Protein AF-A0A448B7Z1-F1 (afdb_monomer_lite)

pLDDT: mean 77.84, std 17.0, range [33.97, 95.25]

Organism: Chryseobacterium gleum (NCBI:txid250)

Foldseek 3Di:
DPDQQALVLQLVLLVVLVDDLVVVCVLVVDDSVQSVCRNRRSDQDDQVVLVSCCVRRVRDSVSNNAGPVRVVVCVVDPDDDDDPPDPPDDPVVVVVVVVVVVVVVVVVVVVVVVVVVVVVVVVVVVVVVVVVPDPPVPPPVVVVVVVVVVVVVVVD

Sequence (156 aa):
MSKEIVNRYLAKEFKKLGKSQKDVIEDLNKTQPYVSALMSGKKSVGKEVAVELHKLYGFDPAKILLSELEYLNITNEVIFDKDENDIELSDSEKIDEMYNFVKKYTEEIDSIKFRLRVLSSISTKAFELLFENFDMETLDTEAIENQVRSELNSEQ

InterPro domains:
  IPR001387 Cro/C1-type, helix-turn-helix domain [PF01381] (12-62)
  IPR001387 Cro/C1-type, helix-turn-helix domain [PS50943] (10-64)
  IPR001387 Cro/C1-type, helix-turn-helix domain [SM00530] (9-64)
  IPR001387 Cro/C1-type, helix-turn-helix domain [cd00093] (10-64)
  IPR010982 Lambda repressor-like, DNA-binding domain superfamily [G3DSA:1.10.260.40] (6-82)
  IPR010982 Lambda repressor-like, DNA-binding domain superfamily [SSF47413] (6-62)

Structure (mmCIF, N/CA/C/O backbone):
data_AF-A0A448B7Z1-F1
#
_entry.id   AF-A0A448B7Z1-F1
#
loop_
_atom_site.group_PDB
_atom_site.id
_atom_site.type_symbol
_atom_site.label_atom_id
_atom_site.label_alt_id
_atom_site.label_comp_id
_atom_site.label_asym_id
_atom_site.label_entity_id
_atom_site.label_seq_id
_atom_site.pdbx_PDB_ins_code
_atom_site.Cartn_x
_atom_site.Cartn_y
_atom_site.Cartn_z
_atom_site.occupancy
_atom_site.B_iso_or_equiv
_atom_site.auth_seq_id
_atom_site.auth_comp_id
_atom_site.auth_asym_id
_atom_site.auth_atom_id
_atom_site.pdbx_PDB_model_num
ATOM 1 N N . MET A 1 1 ? -0.881 18.280 26.494 1.00 33.97 1 MET A N 1
ATOM 2 C CA . MET A 1 1 ? -2.012 17.846 25.645 1.00 33.97 1 MET A CA 1
ATOM 3 C C . MET A 1 1 ? -1.461 16.893 24.599 1.00 33.97 1 MET A C 1
ATOM 5 O O . MET A 1 1 ? -0.612 17.319 23.826 1.00 33.97 1 MET A O 1
ATOM 9 N N . SER A 1 2 ? -1.849 15.616 24.610 1.00 39.47 2 SER A N 1
ATOM 10 C CA . SER A 1 2 ? -1.460 14.681 23.547 1.00 39.47 2 SER A CA 1
ATOM 11 C C . SER A 1 2 ? -2.124 15.124 22.246 1.00 39.47 2 SER A C 1
ATOM 13 O O . SER A 1 2 ? -3.343 15.282 22.199 1.00 39.47 2 SER A O 1
ATOM 15 N N . LYS A 1 3 ? -1.330 15.374 21.207 1.00 49.38 3 LYS A N 1
ATOM 16 C CA . LYS A 1 3 ? -1.823 15.701 19.867 1.00 49.38 3 LYS A CA 1
ATOM 17 C C . LYS A 1 3 ? -2.689 14.522 19.404 1.00 49.38 3 LYS A C 1
ATOM 19 O O . LYS A 1 3 ? -2.187 13.407 19.334 1.00 49.38 3 LYS A O 1
ATOM 24 N N . GLU A 1 4 ? -3.986 14.737 19.190 1.00 58.28 4 GLU A N 1
ATOM 25 C CA . GLU A 1 4 ? -4.913 13.686 18.752 1.00 58.28 4 GLU A CA 1
ATOM 26 C C . GLU A 1 4 ? -4.467 13.227 17.348 1.00 58.28 4 GLU A C 1
ATOM 28 O O . GLU A 1 4 ? -4.569 13.983 16.380 1.00 58.28 4 GLU A O 1
ATOM 33 N N . ILE A 1 5 ? -3.860 12.040 17.247 1.00 64.88 5 ILE A N 1
ATOM 34 C CA . ILE A 1 5 ? -3.368 11.497 15.975 1.00 64.88 5 ILE A CA 1
ATOM 35 C C . ILE A 1 5 ? -4.579 10.957 15.217 1.00 64.88 5 ILE A C 1
ATOM 37 O O . ILE A 1 5 ? -5.200 9.985 15.635 1.00 64.88 5 ILE A O 1
ATOM 41 N N . VAL A 1 6 ? -4.930 11.615 14.113 1.00 77.94 6 VAL A N 1
ATOM 42 C CA . VAL A 1 6 ? -6.035 11.205 13.241 1.00 77.94 6 VAL A CA 1
ATOM 43 C C . VAL A 1 6 ? -5.477 10.401 12.072 1.00 77.94 6 VAL A C 1
ATOM 45 O O . VAL A 1 6 ? -4.700 10.924 11.271 1.00 77.94 6 VAL A O 1
ATOM 48 N N . ASN A 1 7 ? -5.908 9.149 11.929 1.00 84.25 7 ASN A N 1
ATOM 49 C CA . ASN A 1 7 ? -5.616 8.332 10.760 1.00 84.25 7 ASN A CA 1
ATOM 50 C C . ASN A 1 7 ? -6.468 8.810 9.565 1.00 84.25 7 ASN A C 1
ATOM 52 O O . ASN A 1 7 ? -7.650 8.480 9.428 1.00 84.25 7 ASN A O 1
ATOM 56 N N . ARG A 1 8 ? -5.859 9.604 8.675 1.00 84.69 8 ARG A N 1
ATOM 57 C CA . ARG A 1 8 ? -6.537 10.142 7.483 1.00 84.69 8 ARG A CA 1
ATOM 58 C C . ARG A 1 8 ? -6.880 9.076 6.449 1.00 84.69 8 ARG A C 1
ATOM 60 O O . ARG A 1 8 ? -7.803 9.296 5.667 1.00 84.69 8 ARG A O 1
ATOM 67 N N . TYR A 1 9 ? -6.147 7.965 6.418 1.00 88.12 9 TYR A N 1
ATOM 68 C CA . TYR A 1 9 ? -6.427 6.857 5.512 1.00 88.12 9 TYR A CA 1
ATOM 69 C C . TYR A 1 9 ? -7.784 6.230 5.849 1.00 88.12 9 TYR A C 1
ATOM 71 O O . TYR A 1 9 ? -8.665 6.215 4.993 1.00 88.12 9 TYR A O 1
ATOM 79 N N . LEU A 1 10 ? -8.003 5.855 7.114 1.00 88.81 10 LEU A N 1
ATOM 80 C CA . LEU A 1 10 ? -9.283 5.312 7.581 1.00 88.81 10 LEU A CA 1
ATOM 81 C C . LEU A 1 10 ? -10.452 6.249 7.260 1.00 88.81 10 LEU A C 1
ATOM 83 O O . LEU A 1 10 ? -11.436 5.824 6.658 1.00 88.81 10 LEU A O 1
ATOM 87 N N . ALA A 1 11 ? -10.324 7.537 7.591 1.00 89.75 11 ALA A N 1
ATOM 88 C CA . ALA A 1 11 ? -11.385 8.511 7.337 1.00 89.75 11 ALA A CA 1
ATOM 89 C C . ALA A 1 11 ? -11.727 8.651 5.840 1.00 89.75 11 ALA A C 1
ATOM 91 O O . ALA A 1 11 ? -12.893 8.804 5.472 1.00 89.75 11 ALA A O 1
ATOM 92 N N . LYS A 1 12 ? -10.719 8.585 4.959 1.00 90.75 12 LYS A N 1
ATOM 93 C CA . LYS A 1 12 ? -10.917 8.626 3.503 1.00 90.75 12 LYS A CA 1
ATOM 94 C C . LYS A 1 12 ? -11.574 7.350 2.986 1.00 90.75 12 LYS A C 1
ATOM 96 O O . LYS A 1 12 ? -12.507 7.450 2.195 1.00 90.75 12 LYS A O 1
ATOM 101 N N . GLU A 1 13 ? -11.114 6.181 3.417 1.00 93.06 13 GLU A N 1
ATOM 102 C CA . GLU A 1 13 ? -11.643 4.902 2.935 1.00 93.06 13 GLU A CA 1
ATOM 103 C C . GLU A 1 13 ? -13.082 4.664 3.393 1.00 93.06 13 GLU A C 1
ATOM 105 O O . GLU A 1 13 ? -13.919 4.305 2.572 1.00 93.06 13 GLU A O 1
ATOM 110 N N . PHE A 1 14 ? -13.438 4.994 4.639 1.00 94.12 14 PHE A N 1
ATOM 111 C CA . PHE A 1 14 ? -14.842 4.945 5.070 1.00 94.12 14 PHE A CA 1
ATOM 112 C C . PHE A 1 14 ? -15.735 5.908 4.281 1.00 94.12 14 PHE A C 1
ATOM 114 O O . PHE A 1 14 ? -16.877 5.577 3.969 1.00 94.12 14 PHE A O 1
ATOM 121 N N . LYS A 1 15 ? -15.217 7.084 3.905 1.00 92.75 15 LYS A N 1
ATOM 122 C CA . LYS A 1 15 ? -15.950 8.022 3.047 1.00 92.75 15 LYS A CA 1
ATOM 123 C C . LYS A 1 15 ? -16.156 7.468 1.632 1.00 92.75 15 LYS A C 1
ATOM 125 O O . LYS A 1 15 ? -17.223 7.675 1.066 1.00 92.75 15 LYS A O 1
ATOM 130 N N . LYS A 1 16 ? -15.160 6.774 1.068 1.00 93.56 16 LYS A N 1
ATOM 131 C CA . LYS A 1 16 ? -15.259 6.110 -0.245 1.00 93.56 16 LYS A CA 1
ATOM 132 C C . LYS A 1 16 ? -16.187 4.898 -0.218 1.00 93.56 16 LYS A C 1
ATOM 134 O O . LYS A 1 16 ? -16.904 4.677 -1.185 1.00 93.56 16 LYS A O 1
ATOM 139 N N . LEU A 1 17 ? -16.182 4.148 0.884 1.00 93.94 17 LEU A N 1
ATOM 140 C CA . LEU A 1 17 ? -17.033 2.979 1.091 1.00 93.94 17 LEU A CA 1
ATOM 141 C C . LEU A 1 17 ? -18.525 3.337 1.003 1.00 93.94 17 LEU A C 1
ATOM 143 O O . LEU A 1 17 ? -19.329 2.500 0.613 1.00 93.94 17 LEU A O 1
ATOM 147 N N . GLY A 1 18 ? -18.903 4.567 1.373 1.00 92.00 18 GLY A N 1
ATOM 148 C CA . GLY A 1 18 ? -20.269 5.079 1.215 1.00 92.00 18 GLY A CA 1
ATOM 149 C C . GLY A 1 18 ? -21.323 4.411 2.108 1.00 92.00 18 GLY A C 1
ATOM 150 O O . GLY A 1 18 ? -22.502 4.737 1.996 1.00 92.00 18 GLY A O 1
ATOM 151 N N . LYS A 1 19 ? -20.919 3.501 3.003 1.00 93.31 19 LYS A N 1
ATOM 152 C CA . LYS A 1 19 ? -21.797 2.849 3.983 1.00 93.31 19 LYS A CA 1
ATOM 153 C C . LYS A 1 19 ? -22.184 3.800 5.114 1.00 93.31 19 LYS A C 1
ATOM 155 O O . LYS A 1 19 ? -21.390 4.649 5.531 1.00 93.31 19 LYS A O 1
ATOM 160 N N . SER A 1 20 ? -23.398 3.639 5.641 1.00 94.25 20 SER A N 1
ATOM 161 C CA . SER A 1 20 ? -23.844 4.424 6.791 1.00 94.25 20 SER A CA 1
ATOM 162 C C . SER A 1 20 ? -23.168 3.939 8.078 1.00 94.25 20 SER A C 1
ATOM 164 O O . SER A 1 20 ? -22.759 2.784 8.192 1.00 94.25 20 SER A O 1
ATOM 166 N N . GLN A 1 21 ? -23.082 4.806 9.093 1.00 92.88 21 GLN A N 1
ATOM 167 C CA . GLN A 1 21 ? -22.532 4.416 10.397 1.00 92.88 21 GLN A CA 1
ATOM 168 C C . GLN A 1 21 ? -23.311 3.251 11.029 1.00 92.88 21 GLN A C 1
ATOM 170 O O . GLN A 1 21 ? -22.722 2.449 11.748 1.00 92.88 21 GLN A O 1
ATOM 175 N N . LYS A 1 22 ? -24.619 3.150 10.757 1.00 95.06 22 LYS A N 1
ATOM 176 C CA . LYS A 1 22 ? -25.465 2.059 11.246 1.00 95.06 22 LYS A CA 1
ATOM 177 C C . LYS A 1 22 ? -25.046 0.718 10.639 1.00 95.06 22 LYS A C 1
ATOM 179 O O . LYS A 1 22 ? -24.857 -0.234 11.385 1.00 95.06 22 LYS A O 1
ATOM 184 N N . ASP A 1 23 ? -24.814 0.677 9.331 1.00 95.25 23 ASP A N 1
ATOM 185 C CA . ASP A 1 23 ? -24.397 -0.553 8.645 1.00 95.25 23 ASP A CA 1
ATOM 186 C C . ASP A 1 23 ? -23.025 -1.015 9.153 1.00 95.25 23 ASP A C 1
ATOM 188 O O . ASP A 1 23 ? -22.819 -2.185 9.443 1.00 95.25 23 ASP A O 1
ATOM 192 N N . VAL A 1 24 ? -22.098 -0.073 9.367 1.00 94.69 24 VAL A N 1
ATOM 193 C CA . VAL A 1 24 ? -20.760 -0.381 9.901 1.00 94.69 24 VAL A CA 1
ATOM 194 C C . VAL A 1 24 ? -20.818 -0.877 11.357 1.00 94.69 24 VAL A C 1
ATOM 196 O O . VAL A 1 24 ? -19.983 -1.686 11.763 1.00 94.69 24 VAL A O 1
ATOM 199 N N . ILE A 1 25 ? -21.788 -0.409 12.155 1.00 95.25 25 ILE A N 1
ATOM 200 C CA . ILE A 1 25 ? -22.053 -0.922 13.512 1.00 95.25 25 ILE A CA 1
ATOM 201 C C . ILE A 1 25 ? -22.504 -2.380 13.463 1.00 95.25 25 ILE A C 1
ATOM 203 O O . ILE A 1 25 ? -22.009 -3.181 14.256 1.00 95.25 25 ILE A O 1
ATOM 207 N N . GLU A 1 26 ? -23.416 -2.707 12.550 1.00 94.56 26 GLU A N 1
ATOM 208 C CA . GLU A 1 26 ? -23.930 -4.065 12.365 1.00 94.56 26 GLU A CA 1
ATOM 209 C C . GLU A 1 26 ? -22.827 -5.004 11.855 1.00 94.56 26 GLU A C 1
ATOM 211 O O . GLU A 1 26 ? -22.605 -6.056 12.452 1.00 94.56 26 GLU A O 1
ATOM 216 N N . ASP A 1 27 ? -22.066 -4.579 10.843 1.00 94.06 27 ASP A N 1
ATOM 217 C CA . ASP A 1 27 ? -20.979 -5.356 10.236 1.00 94.06 27 ASP A CA 1
ATOM 218 C C . ASP A 1 27 ? -19.849 -5.680 11.233 1.00 94.06 27 ASP A C 1
ATOM 220 O O . ASP A 1 27 ? -19.354 -6.805 11.272 1.00 94.06 27 ASP A O 1
ATOM 224 N N . LEU A 1 28 ? -19.425 -4.703 12.048 1.00 92.19 28 LEU A N 1
ATOM 225 C CA . LEU A 1 28 ? -18.325 -4.879 13.013 1.00 92.19 28 LEU A CA 1
ATOM 226 C C . LEU A 1 28 ? -18.788 -5.401 14.380 1.00 92.19 28 LEU A C 1
ATOM 228 O O . LEU A 1 28 ? -17.957 -5.732 15.230 1.00 92.19 28 LEU A O 1
ATOM 232 N N . ASN A 1 29 ? -20.099 -5.404 14.638 1.00 93.56 29 ASN A N 1
ATOM 233 C CA . ASN A 1 29 ? -20.681 -5.699 15.946 1.00 93.56 29 ASN A CA 1
ATOM 234 C C . ASN A 1 29 ? -20.002 -4.903 17.090 1.00 93.56 29 ASN A C 1
ATOM 236 O O . ASN A 1 29 ? -19.607 -5.447 18.128 1.00 93.56 29 ASN A O 1
ATOM 240 N N . LYS A 1 30 ? -19.795 -3.593 16.881 1.00 92.69 30 LYS A N 1
ATOM 241 C CA . LYS A 1 30 ? -19.171 -2.671 17.855 1.00 92.69 30 LYS A CA 1
ATOM 242 C C . LYS A 1 30 ? -20.125 -1.550 18.247 1.00 92.69 30 LYS A C 1
ATOM 244 O O . LYS A 1 30 ? -21.085 -1.240 17.555 1.00 92.69 30 LYS A O 1
ATOM 249 N N . THR A 1 31 ? -19.830 -0.883 19.359 1.00 93.88 31 THR A N 1
ATOM 250 C CA . THR A 1 31 ? -20.663 0.218 19.857 1.00 93.88 31 THR A CA 1
ATOM 251 C C . THR A 1 31 ? -20.614 1.446 18.941 1.00 93.88 31 THR A C 1
ATOM 253 O O . THR A 1 31 ? -19.602 1.736 18.299 1.00 93.88 31 THR A O 1
ATOM 256 N N . GLN A 1 32 ? -21.691 2.235 18.928 1.00 93.31 32 GLN A N 1
ATOM 257 C CA . GLN A 1 32 ? -21.769 3.469 18.141 1.00 93.31 32 GLN A CA 1
ATOM 258 C C . GLN A 1 32 ? -20.603 4.451 18.393 1.00 93.31 32 GLN A C 1
ATOM 260 O O . GLN A 1 32 ? -20.063 4.963 17.408 1.00 93.31 32 GLN A O 1
ATOM 265 N N . PRO A 1 33 ? -20.156 4.707 19.645 1.00 92.88 33 PRO A N 1
ATOM 266 C CA . PRO A 1 33 ? -19.008 5.582 19.893 1.00 92.88 33 PRO A CA 1
ATOM 267 C C . PRO A 1 33 ? -17.706 5.027 19.310 1.00 92.88 33 PRO A C 1
ATOM 269 O O . PRO A 1 33 ? -16.889 5.788 18.794 1.00 92.88 33 PRO A O 1
ATOM 272 N N . TYR A 1 34 ? -17.528 3.701 19.348 1.00 92.56 34 TYR A N 1
ATOM 273 C CA . TYR A 1 34 ? -16.364 3.039 18.764 1.00 92.56 34 TYR A CA 1
ATOM 274 C C . TYR A 1 34 ? -16.325 3.252 17.250 1.00 92.56 34 TYR A C 1
ATOM 276 O O . TYR A 1 34 ? -15.317 3.715 16.720 1.00 92.56 34 TYR A O 1
ATOM 284 N N . VAL A 1 35 ? -17.439 2.975 16.565 1.00 94.50 35 VAL A N 1
ATOM 285 C CA . VAL A 1 35 ? -17.531 3.126 15.108 1.00 94.50 35 VAL A CA 1
ATOM 286 C C . VAL A 1 35 ? -17.406 4.590 14.690 1.00 94.50 35 VAL A C 1
ATOM 288 O O . VAL A 1 35 ? -16.713 4.884 13.723 1.00 94.50 35 VAL A O 1
ATOM 291 N N . SER A 1 36 ? -17.980 5.529 15.445 1.00 94.00 36 SER A N 1
ATOM 292 C CA . SER A 1 36 ? -17.819 6.964 15.169 1.00 94.00 36 SER A CA 1
ATOM 293 C C . SER A 1 36 ? -16.348 7.399 15.213 1.00 94.00 36 SER A C 1
ATOM 295 O O . SER A 1 36 ? -15.855 8.067 14.298 1.00 94.00 36 SER A O 1
ATOM 297 N N . ALA A 1 37 ? -15.617 6.983 16.252 1.00 90.19 37 ALA A N 1
ATOM 298 C CA . ALA A 1 37 ? -14.193 7.277 16.378 1.00 90.19 37 ALA A CA 1
ATOM 299 C C . ALA A 1 37 ? -13.369 6.584 15.278 1.00 90.19 37 ALA A C 1
ATOM 301 O O . ALA A 1 37 ? -12.404 7.157 14.776 1.00 90.19 37 ALA A O 1
ATOM 302 N N . LEU A 1 38 ? -13.761 5.374 14.874 1.00 92.00 38 LEU A N 1
ATOM 303 C CA . LEU A 1 38 ? -13.107 4.618 13.809 1.00 92.00 38 LEU A CA 1
ATOM 304 C C . LEU A 1 38 ? -13.289 5.276 12.437 1.00 92.00 38 LEU A C 1
ATOM 306 O O . LEU A 1 38 ? -12.306 5.534 11.748 1.00 92.00 38 LEU A O 1
ATOM 310 N N . MET A 1 39 ? -14.526 5.623 12.075 1.00 93.62 39 MET A N 1
ATOM 311 C CA . MET A 1 39 ? -14.851 6.263 10.795 1.00 93.62 39 MET A CA 1
ATOM 312 C C . MET A 1 39 ? -14.247 7.662 10.662 1.00 93.62 39 MET A C 1
ATOM 314 O O . MET A 1 39 ? -13.936 8.098 9.559 1.00 93.62 39 MET A O 1
ATOM 318 N N . SER A 1 40 ? -14.052 8.370 11.776 1.00 89.56 40 SER A N 1
ATOM 319 C CA . SER A 1 40 ? -13.356 9.663 11.789 1.00 89.56 40 SER A CA 1
ATOM 320 C C . SER A 1 40 ? -11.828 9.538 11.843 1.00 89.56 40 SER A C 1
ATOM 322 O O . SER A 1 40 ? -11.139 10.556 11.811 1.00 89.56 40 SER A O 1
ATOM 324 N N . GLY A 1 41 ? -11.288 8.316 11.929 1.00 87.06 41 GLY A N 1
ATOM 325 C CA . GLY A 1 41 ? -9.852 8.055 12.047 1.00 87.06 41 GLY A CA 1
ATOM 326 C C . GLY A 1 41 ? -9.253 8.413 13.411 1.00 87.06 41 GLY A C 1
ATOM 327 O O . GLY A 1 41 ? -8.039 8.371 13.568 1.00 87.06 41 GLY A O 1
ATOM 328 N N . LYS A 1 42 ? -10.073 8.779 14.401 1.00 87.25 42 LYS A N 1
ATOM 329 C CA . LYS A 1 42 ? -9.636 9.137 15.762 1.00 87.25 42 LYS A CA 1
ATOM 330 C C . LYS A 1 42 ? -9.377 7.922 16.650 1.00 87.25 42 LYS A C 1
ATOM 332 O O . LYS A 1 42 ? -8.741 8.032 17.696 1.00 87.25 42 LYS A O 1
ATOM 337 N N . LYS A 1 43 ? -9.910 6.759 16.276 1.00 87.62 43 LYS A N 1
ATOM 338 C CA . LYS A 1 43 ? -9.673 5.509 16.993 1.00 87.62 43 LYS A CA 1
ATOM 339 C C . LYS A 1 43 ? -8.313 4.940 16.597 1.00 87.62 43 LYS A C 1
ATOM 341 O O . LYS A 1 43 ? -8.076 4.696 15.421 1.00 87.62 43 LYS A O 1
ATOM 346 N N . SER A 1 44 ? -7.464 4.664 17.587 1.00 81.88 44 SER A N 1
ATOM 347 C CA . SER A 1 44 ? -6.284 3.819 17.380 1.00 81.88 44 SER A CA 1
ATOM 348 C C . SER A 1 44 ? -6.717 2.374 17.118 1.00 81.88 44 SER A C 1
ATOM 350 O O . SER A 1 44 ? -7.577 1.838 17.831 1.00 81.88 44 SER A O 1
ATOM 352 N N . VAL A 1 45 ? -6.148 1.778 16.071 1.00 84.38 45 VAL A N 1
ATOM 353 C CA . VAL A 1 45 ? -6.517 0.465 15.540 1.00 84.38 45 VAL A CA 1
ATOM 354 C C . VAL A 1 45 ? -5.325 -0.476 15.669 1.00 84.38 45 VAL A C 1
ATOM 356 O O . VAL A 1 45 ? -4.233 -0.153 15.219 1.00 84.38 45 VAL A O 1
ATOM 359 N N . GLY A 1 46 ? -5.536 -1.636 16.294 1.00 83.00 46 GLY A N 1
ATOM 360 C CA . GLY A 1 46 ? -4.532 -2.700 16.396 1.00 83.00 46 GLY A CA 1
ATOM 361 C C . GLY A 1 46 ? -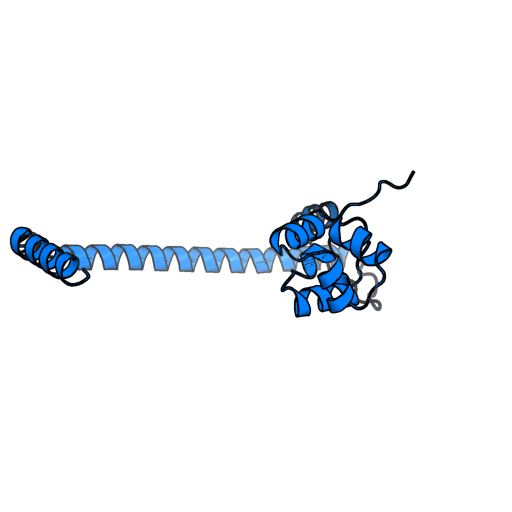4.620 -3.713 15.250 1.00 83.00 46 GLY A C 1
ATOM 362 O O . GLY A 1 46 ? -5.556 -3.676 14.446 1.00 83.00 46 GLY A O 1
ATOM 363 N N . LYS A 1 47 ? -3.664 -4.654 15.205 1.00 83.12 47 LYS A N 1
ATOM 364 C CA . LYS A 1 47 ? -3.526 -5.672 14.139 1.00 83.12 47 LYS A CA 1
ATOM 365 C C . LYS A 1 47 ? -4.829 -6.429 13.860 1.00 83.12 47 LYS A C 1
ATOM 367 O O . LYS A 1 47 ? -5.223 -6.566 12.708 1.00 83.12 47 LYS A O 1
ATOM 372 N N . GLU A 1 48 ? -5.523 -6.863 14.906 1.00 86.50 48 GLU A N 1
ATOM 373 C CA . GLU A 1 48 ? -6.768 -7.638 14.803 1.00 86.50 48 GLU A CA 1
ATOM 374 C C . GLU A 1 48 ? -7.862 -6.884 14.038 1.00 86.50 48 GLU A C 1
ATOM 376 O O . GLU A 1 48 ? -8.454 -7.411 13.098 1.00 86.50 48 GLU A O 1
ATOM 381 N N . VAL A 1 49 ? -8.078 -5.619 14.396 1.00 88.50 49 VAL A N 1
ATOM 382 C CA . VAL A 1 49 ? -9.116 -4.777 13.792 1.00 88.50 49 VAL A CA 1
ATOM 383 C C . VAL A 1 49 ? -8.714 -4.352 12.376 1.00 88.50 49 VAL A C 1
ATOM 385 O O . VAL A 1 49 ? -9.568 -4.256 11.501 1.00 88.50 49 VAL A O 1
ATOM 388 N N . ALA A 1 50 ? -7.421 -4.155 12.101 1.00 89.25 50 ALA A N 1
ATOM 389 C CA . ALA A 1 50 ? -6.943 -3.906 10.740 1.00 89.25 50 ALA A CA 1
ATOM 390 C C . ALA A 1 50 ? -7.216 -5.104 9.809 1.00 89.25 50 ALA A C 1
ATOM 392 O O . ALA A 1 50 ? -7.673 -4.918 8.681 1.00 89.25 50 ALA A O 1
ATOM 393 N N . VAL A 1 51 ? -7.003 -6.333 10.296 1.00 89.88 51 VAL A N 1
ATOM 394 C CA . VAL A 1 51 ? -7.329 -7.567 9.560 1.00 89.88 51 VAL A CA 1
ATOM 395 C C . VAL A 1 51 ? -8.839 -7.716 9.362 1.00 89.88 51 VAL A C 1
ATOM 397 O O . VAL A 1 51 ? -9.279 -8.111 8.284 1.00 89.88 51 VAL A O 1
ATOM 400 N N . GLU A 1 52 ? -9.642 -7.392 10.374 1.00 92.94 52 GLU A N 1
ATOM 401 C CA . GLU A 1 52 ? -11.105 -7.410 10.279 1.00 92.94 52 GLU A CA 1
ATOM 402 C C . GLU A 1 52 ? -11.614 -6.432 9.206 1.00 92.94 52 GLU A C 1
ATOM 404 O O . GLU A 1 52 ? -12.384 -6.819 8.327 1.00 92.94 52 GLU A O 1
ATOM 409 N N . LEU A 1 53 ? -11.109 -5.194 9.198 1.00 92.56 53 LEU A N 1
ATOM 410 C CA . LEU A 1 53 ? -11.456 -4.177 8.199 1.00 92.56 53 LEU A CA 1
ATOM 411 C C . LEU A 1 53 ? -11.005 -4.551 6.783 1.00 92.56 53 LEU A C 1
ATOM 413 O O . LEU A 1 53 ? -11.707 -4.259 5.815 1.00 92.56 53 LEU A O 1
ATOM 417 N N . HIS A 1 54 ? -9.865 -5.227 6.652 1.00 93.44 54 HIS A N 1
ATOM 418 C CA . HIS A 1 54 ? -9.427 -5.777 5.375 1.00 93.44 54 HIS A CA 1
ATOM 419 C C . HIS A 1 54 ? -10.383 -6.850 4.857 1.00 93.44 54 HIS A C 1
ATOM 421 O O . HIS A 1 54 ? -10.789 -6.805 3.700 1.00 93.44 54 HIS A O 1
ATOM 427 N N . LYS A 1 55 ? -10.794 -7.784 5.719 1.00 93.38 55 LYS A N 1
ATOM 428 C CA . LYS A 1 55 ? -11.719 -8.859 5.339 1.00 93.38 55 LYS A CA 1
ATOM 429 C C . LYS A 1 55 ? -13.105 -8.336 4.965 1.00 93.38 55 LYS A C 1
ATOM 431 O O . LYS A 1 55 ? -13.694 -8.840 4.017 1.00 93.38 55 LYS A O 1
ATOM 436 N N . LEU A 1 56 ? -13.623 -7.354 5.703 1.00 94.38 56 LEU A N 1
ATOM 437 C CA . LEU A 1 56 ? -14.974 -6.829 5.486 1.00 94.38 56 LEU A CA 1
ATOM 438 C C . LEU A 1 56 ? -15.052 -5.835 4.325 1.00 94.38 56 LEU A C 1
ATOM 440 O O . LEU A 1 56 ? -16.027 -5.845 3.577 1.00 94.38 56 LEU A O 1
ATOM 444 N N . TYR A 1 57 ? -14.052 -4.962 4.185 1.00 94.88 57 TYR A N 1
ATOM 445 C CA . TYR A 1 57 ? -14.133 -3.802 3.290 1.00 94.88 57 TYR A CA 1
ATOM 446 C C . TYR A 1 57 ? -12.960 -3.679 2.312 1.00 94.88 57 TYR A C 1
ATOM 448 O O . TYR A 1 57 ? -12.935 -2.746 1.513 1.00 94.88 57 TYR A O 1
ATOM 456 N N . GLY A 1 58 ? -11.976 -4.581 2.363 1.00 92.25 58 GLY A N 1
ATOM 457 C CA . GLY A 1 58 ? -10.799 -4.538 1.490 1.00 92.25 58 GLY A CA 1
ATOM 458 C C . GLY A 1 58 ? -9.789 -3.448 1.852 1.00 92.25 58 GLY A C 1
ATOM 459 O O . GLY A 1 58 ? -8.933 -3.113 1.037 1.00 92.25 58 GLY A O 1
ATOM 460 N N . PHE A 1 59 ? -9.866 -2.868 3.054 1.00 92.81 59 PHE A N 1
ATOM 461 C CA . PHE A 1 59 ? -8.928 -1.821 3.459 1.00 92.81 59 PHE A CA 1
ATOM 462 C C . PHE A 1 59 ? -7.510 -2.386 3.624 1.00 92.81 59 PHE A C 1
ATOM 464 O O . PHE A 1 59 ? -7.331 -3.505 4.091 1.00 92.81 59 PHE A O 1
ATOM 471 N N . ASP A 1 60 ? -6.495 -1.606 3.260 1.00 88.19 60 ASP A N 1
ATOM 472 C CA . ASP A 1 60 ? -5.075 -1.928 3.424 1.00 88.19 60 ASP A CA 1
ATOM 473 C C . ASP A 1 60 ? -4.650 -1.936 4.913 1.00 88.19 60 ASP A C 1
ATOM 475 O O . ASP A 1 60 ? -4.597 -0.864 5.530 1.00 88.19 60 ASP A O 1
ATOM 479 N N . PRO A 1 61 ? -4.321 -3.104 5.507 1.00 86.00 61 PRO A N 1
ATOM 480 C CA . PRO A 1 61 ? -3.938 -3.203 6.915 1.00 86.00 61 PRO A CA 1
ATOM 481 C C . PRO A 1 61 ? -2.700 -2.379 7.270 1.00 86.00 61 PRO A C 1
ATOM 483 O O . PRO A 1 61 ? -2.637 -1.825 8.367 1.00 86.00 61 PRO A O 1
ATOM 486 N N . ALA A 1 62 ? -1.730 -2.268 6.357 1.00 82.88 62 ALA A N 1
ATOM 487 C CA . ALA A 1 62 ? -0.494 -1.539 6.617 1.00 82.88 62 ALA A CA 1
ATOM 488 C C . ALA A 1 62 ? -0.794 -0.049 6.813 1.00 82.88 62 ALA A C 1
ATOM 490 O O . ALA A 1 62 ? -0.346 0.552 7.783 1.00 82.88 62 ALA A O 1
ATOM 491 N N . LYS A 1 63 ? -1.642 0.536 5.959 1.00 83.44 63 LYS A N 1
ATOM 492 C CA . LYS A 1 63 ? -2.048 1.955 6.052 1.00 83.44 63 LYS A CA 1
ATOM 493 C C . LYS A 1 63 ? -2.988 2.260 7.220 1.00 83.44 63 LYS A C 1
ATOM 495 O O . LYS A 1 63 ? -3.131 3.415 7.619 1.00 83.44 63 LYS A O 1
ATOM 500 N N . ILE A 1 64 ? -3.655 1.245 7.765 1.00 84.94 64 ILE A N 1
ATOM 501 C CA . ILE A 1 64 ? -4.451 1.372 8.992 1.00 84.94 64 ILE A CA 1
ATOM 502 C C . ILE A 1 64 ? -3.536 1.461 10.215 1.00 84.94 64 ILE A C 1
ATOM 504 O O . ILE A 1 64 ? -3.760 2.302 11.086 1.00 84.94 64 ILE A O 1
ATOM 508 N N . LEU A 1 65 ? -2.540 0.576 10.282 1.00 80.50 65 LEU A N 1
ATOM 509 C CA . LEU A 1 65 ? -1.643 0.454 11.432 1.00 80.50 65 LEU A CA 1
ATOM 510 C C . LEU A 1 65 ? -0.607 1.572 11.485 1.00 80.50 65 LEU A C 1
ATOM 512 O O . LEU A 1 65 ? -0.214 1.988 12.568 1.00 80.50 65 LEU A O 1
ATOM 516 N N . LEU A 1 66 ? -0.200 2.069 10.324 1.00 70.06 66 LEU A N 1
ATOM 517 C CA . LEU A 1 66 ? 0.779 3.131 10.199 1.00 70.06 66 LEU A CA 1
ATOM 518 C C . LEU A 1 66 ? 0.062 4.476 10.147 1.00 70.06 66 LEU A C 1
ATOM 520 O O . LEU A 1 66 ? -0.682 4.774 9.207 1.00 70.06 66 LEU A O 1
ATOM 524 N N . SER A 1 67 ? 0.280 5.313 11.160 1.00 59.66 67 SER A N 1
ATOM 525 C CA . SER A 1 67 ? -0.150 6.707 11.083 1.00 59.66 67 SER A CA 1
ATOM 526 C C . SER A 1 67 ? 0.543 7.396 9.897 1.00 59.66 67 SER A C 1
ATOM 528 O O . SER A 1 67 ? 1.637 7.013 9.492 1.00 59.66 67 SER A O 1
ATOM 530 N N . GLU A 1 68 ? -0.071 8.427 9.308 1.00 51.00 68 GLU A N 1
ATOM 531 C CA . GLU A 1 68 ? 0.474 9.119 8.118 1.00 51.00 68 GLU A CA 1
ATOM 532 C C . GLU A 1 68 ? 1.920 9.632 8.351 1.00 51.00 68 GLU A C 1
ATOM 534 O O . GLU A 1 68 ? 2.694 9.738 7.406 1.00 51.00 68 GLU A O 1
ATOM 539 N N . LEU A 1 69 ? 2.302 9.876 9.616 1.00 46.91 69 LEU A N 1
ATOM 540 C CA . LEU A 1 69 ? 3.664 10.222 10.045 1.00 46.91 69 LEU A CA 1
ATOM 541 C C . LEU A 1 69 ? 4.614 9.013 10.106 1.00 46.91 69 LEU A C 1
ATOM 543 O O . LEU A 1 69 ? 5.774 9.150 9.734 1.00 46.91 69 LEU A O 1
ATOM 547 N N . GLU A 1 70 ? 4.144 7.837 10.526 1.00 52.59 70 GLU A N 1
ATOM 548 C CA . GLU A 1 70 ? 4.941 6.603 10.504 1.00 52.59 70 GLU A CA 1
ATOM 549 C C . GLU A 1 70 ? 5.120 6.082 9.081 1.00 52.59 70 GLU A C 1
ATOM 551 O O . GLU A 1 70 ? 6.211 5.651 8.753 1.00 52.59 70 GLU A O 1
ATOM 556 N N . TYR A 1 71 ? 4.122 6.190 8.196 1.00 47.44 71 TYR A N 1
ATOM 557 C CA . TYR A 1 71 ? 4.283 5.787 6.791 1.00 47.44 71 TYR A CA 1
ATOM 558 C C . TYR A 1 71 ? 5.334 6.642 6.070 1.00 47.44 71 TYR A C 1
ATOM 560 O O . TYR A 1 71 ? 6.152 6.108 5.328 1.00 47.44 71 TYR A O 1
ATOM 568 N N . LEU A 1 72 ? 5.326 7.962 6.311 1.00 46.38 72 LEU A N 1
ATOM 569 C CA . LEU A 1 72 ? 6.317 8.890 5.757 1.00 46.38 72 LEU A CA 1
ATOM 570 C C . LEU A 1 72 ? 7.718 8.667 6.350 1.00 46.38 72 LEU A C 1
ATOM 572 O O . LEU A 1 72 ? 8.704 8.800 5.625 1.00 46.38 72 LEU A O 1
ATOM 576 N N . ASN A 1 73 ? 7.812 8.295 7.633 1.00 43.72 73 ASN A N 1
ATOM 577 C CA . ASN A 1 73 ? 9.083 7.924 8.258 1.00 43.72 73 ASN A CA 1
ATOM 578 C C . ASN A 1 73 ? 9.584 6.550 7.780 1.00 43.72 73 ASN A C 1
ATOM 580 O O . ASN A 1 73 ? 10.759 6.434 7.477 1.00 43.72 73 ASN A O 1
ATOM 584 N N . ILE A 1 74 ? 8.717 5.550 7.595 1.00 45.97 74 ILE A N 1
ATOM 585 C CA . ILE A 1 74 ? 9.066 4.203 7.095 1.00 45.97 74 ILE A CA 1
ATOM 586 C C . ILE A 1 74 ? 9.519 4.229 5.637 1.00 45.97 74 ILE A C 1
ATOM 588 O O . ILE A 1 74 ? 10.392 3.465 5.242 1.00 45.97 74 ILE A O 1
ATOM 592 N N . THR A 1 75 ? 8.967 5.116 4.806 1.00 45.59 75 THR A N 1
ATOM 593 C CA . THR A 1 75 ? 9.472 5.271 3.433 1.00 45.59 75 THR A CA 1
ATOM 594 C C . THR A 1 75 ? 10.860 5.912 3.370 1.00 45.59 75 THR A C 1
ATOM 596 O O . THR A 1 75 ? 11.507 5.817 2.331 1.00 45.59 75 THR A O 1
ATOM 599 N N . ASN A 1 76 ? 11.319 6.544 4.457 1.00 41.56 76 ASN A N 1
ATOM 600 C CA . ASN A 1 76 ? 12.629 7.193 4.541 1.00 41.56 76 ASN A CA 1
ATOM 601 C C . ASN A 1 76 ? 13.628 6.459 5.457 1.00 41.56 76 ASN A C 1
ATOM 603 O O . ASN A 1 76 ? 14.831 6.644 5.291 1.00 41.56 76 ASN A O 1
ATOM 607 N N . GLU A 1 77 ? 13.166 5.615 6.379 1.00 41.91 77 GLU A N 1
ATOM 608 C CA . GLU A 1 77 ? 13.990 4.796 7.267 1.00 41.91 77 GLU A CA 1
ATOM 609 C C . GLU A 1 77 ? 13.693 3.313 7.032 1.00 41.91 77 GLU A C 1
ATOM 611 O O . GLU A 1 77 ? 12.586 2.829 7.259 1.00 41.91 77 GLU A O 1
ATOM 616 N N . VAL A 1 78 ? 14.717 2.584 6.585 1.00 41.28 78 VAL A N 1
ATOM 617 C CA . VAL A 1 78 ? 14.754 1.118 6.569 1.00 41.28 78 VAL A CA 1
ATOM 618 C C . VAL A 1 78 ? 14.485 0.621 7.996 1.00 41.28 78 VAL A C 1
ATOM 620 O O . VAL A 1 78 ? 15.341 0.777 8.864 1.00 41.28 78 VAL A O 1
ATOM 623 N N . ILE A 1 79 ? 13.305 0.052 8.262 1.00 42.28 79 ILE A N 1
ATOM 624 C CA . ILE A 1 79 ? 13.009 -0.580 9.556 1.00 42.28 79 ILE A CA 1
ATOM 625 C C . ILE A 1 79 ? 13.359 -2.066 9.470 1.00 42.28 79 ILE A C 1
ATOM 627 O O . ILE A 1 79 ? 12.759 -2.810 8.696 1.00 42.28 79 ILE A O 1
ATOM 631 N N . PHE A 1 80 ? 14.328 -2.474 10.287 1.00 38.41 80 PHE A N 1
ATOM 632 C CA . PHE A 1 80 ? 14.570 -3.864 10.662 1.00 38.41 80 PHE A CA 1
ATOM 633 C C . PHE A 1 80 ? 13.434 -4.314 11.593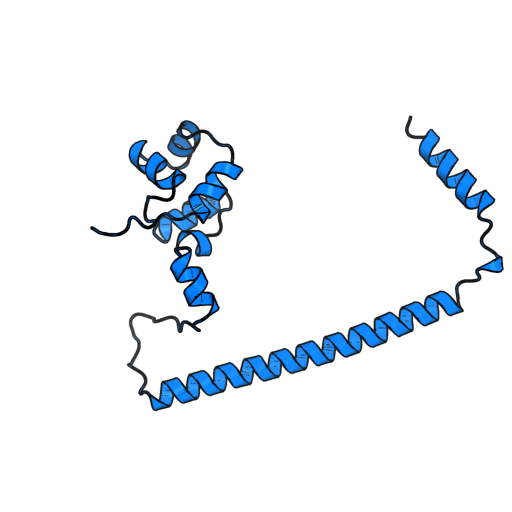 1.00 38.41 80 PHE A C 1
ATOM 635 O O . PHE A 1 80 ? 13.204 -3.680 12.628 1.00 38.41 80 PHE A O 1
ATOM 642 N N . ASP A 1 81 ? 12.698 -5.360 11.209 1.00 43.53 81 ASP A N 1
ATOM 643 C CA . ASP A 1 81 ? 11.712 -6.015 12.073 1.00 43.53 81 ASP A CA 1
ATOM 644 C C . ASP A 1 81 ? 12.422 -6.494 13.345 1.00 43.53 81 ASP A C 1
ATOM 646 O O . ASP A 1 81 ? 13.314 -7.336 13.272 1.00 43.53 81 ASP A O 1
ATOM 650 N N . LYS A 1 82 ? 12.047 -5.944 14.505 1.00 43.50 82 LYS A N 1
ATOM 651 C CA . LYS A 1 82 ? 12.490 -6.481 15.792 1.00 43.50 82 LYS A CA 1
ATOM 652 C C . LYS A 1 82 ? 11.560 -7.607 16.214 1.00 43.50 82 LYS A C 1
ATOM 654 O O . LYS A 1 82 ? 10.432 -7.337 16.638 1.00 43.50 82 LYS A O 1
ATOM 659 N N . ASP A 1 83 ? 12.034 -8.842 16.121 1.00 41.03 83 ASP A N 1
ATOM 660 C CA . ASP A 1 83 ? 11.445 -9.954 16.858 1.00 41.03 83 ASP A CA 1
ATOM 661 C C . ASP A 1 83 ? 11.856 -9.821 18.338 1.00 41.03 83 ASP A C 1
ATOM 663 O O . ASP A 1 83 ? 12.970 -9.420 18.670 1.00 41.03 83 ASP A O 1
ATOM 667 N N . GLU A 1 84 ? 10.959 -10.152 19.272 1.00 49.06 84 GLU A N 1
ATOM 668 C CA . GLU A 1 84 ? 11.157 -10.023 20.733 1.00 49.06 84 GLU A CA 1
ATOM 669 C C . GLU A 1 84 ? 12.288 -10.913 21.324 1.00 49.06 84 GLU A C 1
ATOM 671 O O . GLU A 1 84 ? 12.354 -11.109 22.535 1.00 49.06 84 GLU A O 1
ATOM 676 N N . ASN A 1 85 ? 13.204 -11.433 20.499 1.00 49.97 85 ASN A N 1
ATOM 677 C CA . ASN A 1 85 ? 14.396 -12.193 20.894 1.00 49.97 85 ASN A CA 1
ATOM 678 C C . ASN A 1 85 ? 15.700 -11.659 20.272 1.00 49.97 85 ASN A C 1
ATOM 680 O O . ASN A 1 85 ? 16.670 -12.408 20.128 1.00 49.97 85 ASN A O 1
ATOM 684 N N . ASP A 1 86 ? 15.754 -10.379 19.914 1.00 50.00 86 ASP A N 1
ATOM 685 C CA . ASP A 1 86 ? 16.961 -9.803 19.328 1.00 50.00 86 ASP A CA 1
ATOM 686 C C . ASP A 1 86 ? 18.085 -9.677 20.362 1.00 50.00 86 ASP A C 1
ATOM 688 O O . ASP A 1 86 ? 18.063 -8.842 21.270 1.00 50.00 86 ASP A O 1
ATOM 692 N N . ILE A 1 87 ? 19.116 -10.502 20.183 1.00 54.44 87 ILE A N 1
ATOM 693 C CA . ILE A 1 87 ? 20.462 -10.191 20.655 1.00 54.44 87 ILE A CA 1
ATOM 694 C C . ILE A 1 87 ? 20.786 -8.809 20.081 1.00 54.44 87 ILE A C 1
ATOM 696 O O . ILE A 1 87 ? 20.784 -8.642 18.862 1.00 54.44 87 ILE A O 1
ATOM 700 N N . GLU A 1 88 ? 21.013 -7.808 20.937 1.00 63.88 88 GLU A N 1
ATOM 701 C CA . GLU A 1 88 ? 21.435 -6.486 20.477 1.00 63.88 88 GLU A CA 1
ATOM 702 C C . GLU A 1 88 ? 22.731 -6.635 19.675 1.00 63.88 88 GLU A C 1
ATOM 704 O O . GLU A 1 88 ? 23.812 -6.800 20.239 1.00 63.88 88 GLU A O 1
ATOM 709 N N . LEU A 1 89 ? 22.602 -6.579 18.348 1.00 62.75 89 LEU A N 1
ATOM 710 C CA . LEU A 1 89 ? 23.727 -6.487 17.431 1.00 62.75 89 LEU A CA 1
ATOM 711 C C . LEU A 1 89 ? 24.569 -5.279 17.835 1.00 62.75 89 LEU A C 1
ATOM 713 O O . LEU A 1 89 ? 24.046 -4.175 18.068 1.00 62.75 89 LEU A O 1
ATOM 717 N N . SER A 1 90 ? 25.878 -5.488 17.908 1.00 73.44 90 SER A N 1
ATOM 718 C CA . SER A 1 90 ? 26.822 -4.396 18.088 1.00 73.44 90 SER A CA 1
ATOM 719 C C . SER A 1 90 ? 26.699 -3.401 16.932 1.00 73.44 90 SER A C 1
ATOM 721 O O . SER A 1 90 ? 26.241 -3.734 15.836 1.00 73.44 90 SER A O 1
ATOM 723 N N . ASP A 1 91 ? 27.130 -2.160 17.153 1.00 78.44 91 ASP A N 1
ATOM 724 C CA . ASP A 1 91 ? 27.050 -1.120 16.120 1.00 78.44 91 ASP A CA 1
ATOM 725 C C . ASP A 1 91 ? 27.801 -1.513 14.836 1.00 78.44 91 ASP A C 1
ATOM 727 O O . ASP A 1 91 ? 27.382 -1.143 13.744 1.00 78.44 91 ASP A O 1
ATOM 731 N N . SER A 1 92 ? 28.861 -2.323 14.950 1.00 77.56 92 SER A N 1
ATOM 732 C CA . SER A 1 92 ? 29.592 -2.860 13.795 1.00 77.56 92 SER A CA 1
ATOM 733 C C . SER A 1 92 ? 28.741 -3.827 12.974 1.00 77.56 92 SER A C 1
ATOM 735 O O . SER A 1 92 ? 28.702 -3.723 11.753 1.00 77.56 92 SER A O 1
ATOM 737 N N . GLU A 1 93 ? 28.031 -4.744 13.632 1.00 77.50 93 GLU A N 1
ATOM 738 C CA . GLU A 1 93 ? 27.221 -5.755 12.946 1.00 77.50 93 GLU A CA 1
ATOM 739 C C . GLU A 1 93 ? 26.010 -5.120 12.251 1.00 77.50 93 GLU A C 1
ATOM 741 O O . GLU A 1 93 ? 25.675 -5.496 11.130 1.00 77.50 93 GLU A O 1
ATOM 746 N N . LYS A 1 94 ? 25.414 -4.083 12.857 1.00 81.31 94 LYS A N 1
ATOM 747 C CA . LYS A 1 94 ? 24.353 -3.282 12.221 1.00 81.31 94 LYS A CA 1
ATOM 748 C C . LYS A 1 94 ? 24.848 -2.563 10.963 1.00 81.31 94 LYS A C 1
ATOM 750 O O . LYS A 1 94 ? 24.123 -2.474 9.973 1.00 81.31 94 LYS A O 1
ATOM 755 N N . ILE A 1 95 ? 26.078 -2.041 10.988 1.00 79.38 95 ILE A N 1
ATOM 756 C CA . ILE A 1 95 ? 26.697 -1.388 9.825 1.00 79.38 95 ILE A CA 1
ATOM 757 C C . ILE A 1 95 ? 26.941 -2.403 8.702 1.00 79.38 95 ILE A C 1
ATOM 759 O O . ILE A 1 95 ? 26.638 -2.106 7.545 1.00 79.38 95 ILE A O 1
ATOM 763 N N . ASP A 1 96 ? 27.439 -3.594 9.030 1.00 82.31 96 ASP A N 1
ATOM 764 C CA . ASP A 1 96 ? 27.685 -4.656 8.050 1.00 82.31 96 ASP A CA 1
ATOM 765 C C . ASP A 1 96 ? 26.383 -5.162 7.417 1.00 82.31 96 ASP A C 1
ATOM 767 O O . ASP A 1 96 ? 26.306 -5.363 6.201 1.00 82.31 96 ASP A O 1
ATOM 771 N N . GLU A 1 97 ? 25.328 -5.320 8.215 1.00 84.00 97 GLU A N 1
ATOM 772 C CA . GLU A 1 97 ? 24.005 -5.700 7.725 1.00 84.00 97 GLU A CA 1
ATOM 773 C C . GLU A 1 97 ? 23.431 -4.637 6.780 1.00 84.00 97 GLU A C 1
ATOM 775 O O . GLU A 1 97 ? 22.991 -4.953 5.670 1.00 84.00 97 GLU A O 1
ATOM 780 N N . MET A 1 98 ? 23.533 -3.361 7.163 1.00 83.31 98 MET A N 1
ATOM 781 C CA . MET A 1 98 ? 23.127 -2.237 6.322 1.00 83.31 98 MET A CA 1
ATOM 782 C C . MET A 1 98 ? 23.921 -2.194 5.008 1.00 83.31 98 MET A C 1
ATOM 784 O O . MET A 1 98 ? 23.337 -1.991 3.941 1.00 83.31 98 MET A O 1
ATOM 788 N N . TYR A 1 99 ? 25.236 -2.425 5.047 1.00 84.94 99 TYR A N 1
ATOM 789 C CA . TYR A 1 99 ? 26.067 -2.475 3.843 1.00 84.94 99 TYR A CA 1
ATOM 790 C C . TYR A 1 99 ? 25.645 -3.614 2.906 1.00 84.94 99 TYR A C 1
ATOM 792 O O . TYR A 1 99 ? 25.470 -3.400 1.703 1.00 84.94 99 TYR A O 1
ATOM 800 N N . ASN A 1 100 ? 25.429 -4.813 3.449 1.00 86.44 100 ASN A N 1
ATOM 801 C CA . ASN A 1 100 ? 25.002 -5.976 2.673 1.00 86.44 100 ASN A CA 1
ATOM 802 C C . ASN A 1 100 ? 23.611 -5.780 2.061 1.00 86.44 100 ASN A C 1
ATOM 804 O O . ASN A 1 100 ? 23.396 -6.131 0.898 1.00 86.44 100 ASN A O 1
ATOM 808 N N . PHE A 1 101 ? 22.691 -5.166 2.808 1.00 87.12 101 PHE A N 1
ATOM 809 C CA . PHE A 1 101 ? 21.372 -4.788 2.316 1.00 87.12 101 PHE A CA 1
ATOM 810 C C . PHE A 1 101 ? 21.487 -3.835 1.120 1.00 87.12 101 PHE A C 1
ATOM 812 O O . PHE A 1 101 ? 20.989 -4.138 0.034 1.00 87.12 101 PHE A O 1
ATOM 819 N N . VAL A 1 102 ? 22.207 -2.719 1.279 1.00 87.88 102 VAL A N 1
ATOM 820 C CA . VAL A 1 102 ? 22.392 -1.721 0.211 1.00 87.88 102 VAL A CA 1
ATOM 821 C C . VAL A 1 102 ? 23.042 -2.347 -1.022 1.00 87.88 102 VAL A C 1
ATOM 823 O O . VAL A 1 102 ? 22.596 -2.107 -2.148 1.00 87.88 102 VAL A O 1
ATOM 826 N N . LYS A 1 103 ? 24.064 -3.185 -0.826 1.00 90.00 103 LYS A N 1
ATOM 827 C CA . LYS A 1 103 ? 24.755 -3.879 -1.914 1.00 90.00 103 LYS A CA 1
ATOM 828 C C . LYS A 1 103 ? 23.806 -4.781 -2.705 1.00 90.00 103 LYS A C 1
ATOM 830 O O . LYS A 1 103 ? 23.736 -4.650 -3.925 1.00 90.00 103 LYS A O 1
ATOM 835 N N . LYS A 1 104 ? 23.033 -5.631 -2.020 1.00 91.00 104 LYS A N 1
ATOM 836 C CA . LYS A 1 104 ? 22.069 -6.546 -2.648 1.00 91.00 104 LYS A CA 1
ATOM 837 C C . LYS A 1 104 ? 21.064 -5.795 -3.526 1.00 91.00 104 LYS A C 1
ATOM 839 O O . LYS A 1 104 ? 20.892 -6.133 -4.694 1.00 91.00 104 LYS A O 1
ATOM 844 N N . TYR A 1 105 ? 20.432 -4.749 -2.994 1.00 88.56 105 TYR A N 1
ATOM 845 C CA . TYR A 1 105 ? 19.437 -3.991 -3.760 1.00 88.56 105 TYR A CA 1
ATOM 846 C C . TYR A 1 105 ? 20.054 -3.193 -4.912 1.00 88.56 105 TYR A C 1
ATOM 848 O O . TYR A 1 105 ? 19.419 -3.035 -5.953 1.00 88.56 105 TYR A O 1
ATOM 856 N N . THR A 1 106 ? 21.298 -2.732 -4.774 1.00 90.25 106 THR A N 1
ATOM 857 C CA . THR A 1 106 ? 22.022 -2.077 -5.875 1.00 90.25 106 THR A CA 1
ATOM 858 C C . THR A 1 106 ? 22.235 -3.043 -7.045 1.00 90.25 106 THR A C 1
ATOM 860 O O . THR A 1 106 ? 21.941 -2.699 -8.190 1.00 90.25 106 THR A O 1
ATOM 863 N N . GLU A 1 107 ? 22.663 -4.276 -6.761 1.00 89.50 107 GLU A N 1
ATOM 864 C CA . GLU A 1 107 ? 22.854 -5.324 -7.773 1.00 89.50 107 GLU A CA 1
ATOM 865 C C . GLU A 1 107 ? 21.530 -5.715 -8.460 1.00 89.50 107 GLU A C 1
ATOM 867 O O . GLU A 1 107 ? 21.473 -5.863 -9.686 1.00 89.50 107 GLU A O 1
ATOM 872 N N . GLU A 1 108 ? 20.436 -5.824 -7.697 1.00 91.38 108 GLU A N 1
ATOM 873 C CA . GLU A 1 108 ? 19.100 -6.086 -8.247 1.00 91.38 108 GLU A CA 1
ATOM 874 C C . GLU A 1 108 ? 18.624 -4.953 -9.171 1.00 91.38 108 GLU A C 1
ATOM 876 O O . GLU A 1 108 ? 18.134 -5.213 -10.275 1.00 91.38 108 GLU A O 1
ATOM 881 N N . ILE A 1 109 ? 18.820 -3.693 -8.769 1.00 89.56 109 ILE A N 1
ATOM 882 C CA . ILE A 1 109 ? 18.475 -2.516 -9.577 1.00 89.56 109 ILE A CA 1
ATOM 883 C C . ILE A 1 109 ? 19.245 -2.515 -10.901 1.00 89.56 109 ILE A C 1
ATOM 885 O O . ILE A 1 109 ? 18.658 -2.255 -11.956 1.00 89.56 109 ILE A O 1
ATOM 889 N N . ASP A 1 110 ? 20.542 -2.813 -10.878 1.00 91.00 110 ASP A N 1
ATOM 890 C CA . ASP A 1 110 ? 21.358 -2.821 -12.091 1.00 91.00 110 ASP A CA 1
ATOM 891 C C . ASP A 1 110 ? 20.964 -3.959 -13.044 1.00 91.00 110 ASP A C 1
ATOM 893 O O . ASP A 1 110 ? 20.875 -3.751 -14.260 1.00 91.00 110 ASP A O 1
ATOM 897 N N . SER A 1 111 ? 20.600 -5.124 -12.502 1.00 92.06 111 SER A N 1
ATOM 898 C CA . SER A 1 111 ? 20.016 -6.229 -13.273 1.00 92.06 111 SER A CA 1
ATOM 899 C C . SER A 1 111 ? 18.693 -5.831 -13.942 1.00 92.06 111 SER A C 1
ATOM 901 O O . SER A 1 111 ? 18.485 -6.087 -15.134 1.00 92.06 111 SER A O 1
ATOM 903 N N . ILE A 1 112 ? 17.807 -5.138 -13.219 1.00 91.50 112 ILE A N 1
ATOM 904 C CA . ILE A 1 112 ? 16.531 -4.645 -13.759 1.00 91.50 112 ILE A CA 1
ATOM 905 C C . ILE A 1 112 ? 16.767 -3.623 -14.876 1.00 91.50 112 ILE A C 1
ATOM 907 O O . ILE A 1 112 ? 16.181 -3.746 -15.954 1.00 91.50 112 ILE A O 1
ATOM 911 N N . LYS A 1 113 ? 17.657 -2.645 -14.667 1.00 90.06 113 LYS A N 1
ATOM 912 C CA . LYS A 1 113 ? 18.013 -1.648 -15.692 1.00 90.06 113 LYS A CA 1
ATOM 913 C C . LYS A 1 113 ? 18.543 -2.309 -16.961 1.00 90.06 113 LYS A C 1
ATOM 915 O O . LYS A 1 113 ? 18.178 -1.898 -18.064 1.00 90.06 113 LYS A O 1
ATOM 920 N N . PHE A 1 114 ? 19.381 -3.336 -16.818 1.00 91.94 114 PHE A N 1
ATOM 921 C CA . PHE A 1 114 ? 19.888 -4.094 -17.957 1.00 91.94 114 PHE A CA 1
ATOM 922 C C . PHE A 1 114 ? 18.750 -4.763 -18.738 1.00 91.94 114 PHE A C 1
ATOM 924 O O . PHE A 1 114 ? 18.650 -4.578 -19.952 1.00 91.94 114 PHE A O 1
ATOM 931 N N . ARG A 1 115 ? 17.841 -5.469 -18.051 1.00 91.62 115 ARG A N 1
ATOM 932 C CA . ARG A 1 115 ? 16.679 -6.119 -18.686 1.00 91.62 115 ARG A CA 1
ATOM 933 C C . ARG A 1 115 ? 15.775 -5.118 -19.404 1.00 91.62 115 ARG A C 1
ATOM 935 O O . ARG A 1 115 ? 15.357 -5.384 -20.527 1.00 91.62 115 ARG A O 1
ATOM 942 N N . LEU A 1 116 ? 15.516 -3.957 -18.800 1.00 88.31 116 LEU A N 1
ATOM 943 C CA . LEU A 1 116 ? 14.725 -2.890 -19.422 1.00 88.31 116 LEU A CA 1
ATOM 944 C C . LEU A 1 116 ? 15.374 -2.361 -20.704 1.00 88.31 116 LEU A C 1
ATOM 946 O O . LEU A 1 116 ? 14.682 -2.156 -21.699 1.00 88.31 116 LEU A O 1
ATOM 950 N N . ARG A 1 117 ? 16.702 -2.191 -20.717 1.00 91.31 117 ARG A N 1
ATOM 951 C CA . ARG A 1 117 ? 17.435 -1.778 -21.922 1.00 91.31 117 ARG A CA 1
ATOM 952 C C . ARG A 1 117 ? 17.304 -2.812 -23.040 1.00 91.31 117 ARG A C 1
ATOM 954 O O . ARG A 1 117 ? 17.051 -2.438 -24.182 1.00 91.31 117 ARG A O 1
ATOM 961 N N . VAL A 1 118 ? 17.438 -4.098 -22.711 1.00 91.06 118 VAL A N 1
ATOM 962 C CA . VAL A 1 118 ? 17.254 -5.192 -23.677 1.00 91.06 118 VAL A CA 1
ATOM 963 C C . VAL A 1 118 ? 15.829 -5.185 -24.231 1.00 91.06 118 VAL A C 1
ATOM 965 O O . VAL A 1 118 ? 15.657 -5.154 -25.447 1.00 91.06 118 VAL A O 1
ATOM 968 N N . LEU A 1 119 ? 14.810 -5.128 -23.371 1.00 89.50 119 LEU A N 1
ATOM 969 C CA . LEU A 1 119 ? 13.407 -5.079 -23.798 1.00 89.50 119 LEU A CA 1
ATOM 970 C C . LEU A 1 119 ? 13.114 -3.875 -24.695 1.00 89.50 119 LEU A C 1
ATOM 972 O O . LEU A 1 119 ? 12.473 -4.033 -25.730 1.00 89.50 119 LEU A O 1
ATOM 976 N N . SER A 1 120 ? 13.629 -2.697 -24.341 1.00 87.62 120 SER A N 1
ATOM 977 C CA . SER A 1 120 ? 13.507 -1.502 -25.174 1.00 87.62 120 SER A CA 1
ATOM 978 C C . SER A 1 120 ? 14.129 -1.726 -26.555 1.00 87.62 120 SER A C 1
ATOM 980 O O . SER A 1 120 ? 13.455 -1.493 -27.554 1.00 87.62 120 SER A O 1
ATOM 982 N N . SER A 1 121 ? 15.344 -2.280 -26.634 1.00 87.81 121 SER A N 1
ATOM 983 C CA . SER A 1 121 ? 15.989 -2.570 -27.923 1.00 87.81 121 SER A CA 1
ATOM 984 C C . SER A 1 121 ? 15.202 -3.569 -28.782 1.00 87.81 121 SER A C 1
ATOM 986 O O . SER A 1 121 ? 15.054 -3.363 -29.985 1.00 87.81 121 SER A O 1
ATOM 988 N N . ILE A 1 122 ? 14.629 -4.608 -28.161 1.00 89.88 122 ILE A N 1
ATOM 989 C CA . ILE A 1 122 ? 13.777 -5.591 -28.841 1.00 89.88 122 ILE A CA 1
ATOM 990 C C . ILE A 1 122 ? 12.510 -4.916 -29.361 1.00 89.88 122 ILE A C 1
ATOM 992 O O . ILE A 1 122 ? 12.144 -5.128 -30.513 1.00 89.88 122 ILE A O 1
ATOM 996 N N . SER A 1 123 ? 11.860 -4.086 -28.541 1.00 84.50 123 SER A N 1
ATOM 997 C CA . SER A 1 123 ? 10.644 -3.378 -28.943 1.00 84.50 123 SER A CA 1
ATOM 998 C C . SER A 1 123 ? 10.896 -2.459 -30.137 1.00 84.50 123 SER A C 1
ATOM 1000 O O . SER A 1 123 ? 10.150 -2.522 -31.109 1.00 84.50 123 SER A O 1
ATOM 1002 N N . THR A 1 124 ? 11.994 -1.694 -30.129 1.00 88.62 124 THR A N 1
ATOM 1003 C CA . THR A 1 124 ? 12.379 -0.834 -31.252 1.00 88.62 124 THR A CA 1
ATOM 1004 C C . THR A 1 124 ? 12.590 -1.656 -32.518 1.00 88.62 124 THR A C 1
ATOM 1006 O O . THR A 1 124 ? 12.019 -1.332 -33.554 1.00 88.62 124 THR A O 1
ATOM 1009 N N . LYS A 1 125 ? 13.332 -2.768 -32.431 1.00 86.94 125 LYS A N 1
ATOM 1010 C CA . LYS A 1 125 ? 13.579 -3.632 -33.592 1.00 86.94 125 LYS A CA 1
ATOM 1011 C C . LYS A 1 125 ? 12.301 -4.290 -34.117 1.00 86.94 125 LYS A C 1
ATOM 1013 O O . LYS A 1 125 ? 12.137 -4.412 -35.326 1.00 86.94 125 LYS A O 1
ATOM 1018 N N . ALA A 1 126 ? 11.398 -4.703 -33.230 1.00 83.31 126 ALA A N 1
ATOM 1019 C CA . ALA A 1 126 ? 10.108 -5.265 -33.614 1.00 83.31 126 ALA A CA 1
ATOM 1020 C C . ALA A 1 126 ? 9.241 -4.230 -34.345 1.00 83.31 126 ALA A C 1
ATOM 1022 O O . ALA A 1 126 ? 8.652 -4.557 -35.371 1.00 83.31 126 ALA A O 1
ATOM 1023 N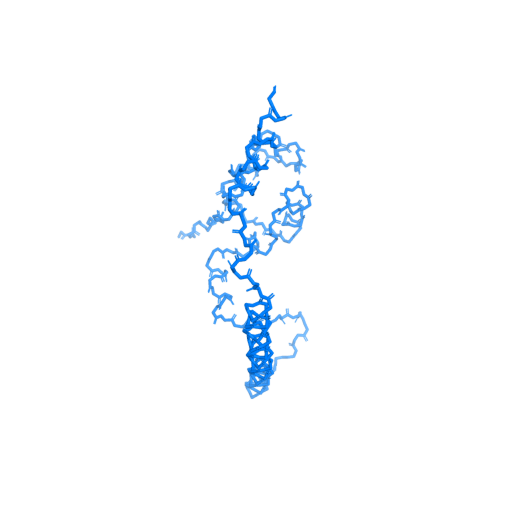 N . PHE A 1 127 ? 9.209 -2.981 -33.867 1.00 85.06 127 PHE A N 1
ATOM 1024 C CA . PHE A 1 127 ? 8.529 -1.892 -34.569 1.00 85.06 127 PHE A CA 1
ATOM 1025 C C . PHE A 1 127 ? 9.151 -1.623 -35.941 1.00 85.06 127 PHE A C 1
ATOM 1027 O O . PHE A 1 127 ? 8.412 -1.564 -36.916 1.00 85.06 127 PHE A O 1
ATOM 1034 N N . GLU A 1 128 ? 10.480 -1.525 -36.047 1.00 83.75 128 GLU A N 1
ATOM 1035 C CA . GLU A 1 128 ? 11.164 -1.356 -37.340 1.00 83.75 128 GLU A CA 1
ATOM 1036 C C . GLU A 1 128 ? 10.774 -2.452 -38.338 1.00 83.75 128 GLU A C 1
ATOM 1038 O O . GLU A 1 128 ? 10.376 -2.145 -39.455 1.00 83.75 128 GLU A O 1
ATOM 1043 N N . LEU A 1 129 ? 10.805 -3.721 -37.919 1.00 81.25 129 LEU A N 1
ATOM 1044 C CA . LEU A 1 129 ? 10.421 -4.846 -38.776 1.00 81.25 129 LEU A CA 1
ATOM 1045 C C . LEU A 1 129 ? 8.943 -4.808 -39.176 1.00 81.25 129 LEU A C 1
ATOM 1047 O O . LEU A 1 129 ? 8.608 -5.184 -40.296 1.00 81.25 129 LEU A O 1
ATOM 1051 N N . LEU A 1 130 ? 8.047 -4.376 -38.284 1.00 79.81 130 LEU A N 1
ATOM 1052 C CA . LEU A 1 130 ? 6.637 -4.195 -38.630 1.00 79.81 130 LEU A CA 1
ATOM 1053 C C . LEU A 1 130 ? 6.469 -3.101 -39.685 1.00 79.81 130 LEU A C 1
ATOM 1055 O O . LEU A 1 130 ? 5.736 -3.320 -40.640 1.00 79.81 130 LEU A O 1
ATOM 1059 N N . PHE A 1 131 ? 7.169 -1.971 -39.553 1.00 76.94 131 PHE A N 1
ATOM 1060 C CA . PHE A 1 131 ? 7.114 -0.876 -40.526 1.00 76.94 131 PHE A CA 1
ATOM 1061 C C . PHE A 1 131 ? 7.768 -1.227 -41.867 1.00 76.94 131 PHE A C 1
ATOM 1063 O O . PHE A 1 131 ? 7.242 -0.842 -42.903 1.00 76.94 131 PHE A O 1
ATOM 1070 N N . GLU A 1 132 ? 8.865 -1.987 -41.874 1.00 75.44 132 GLU A N 1
ATOM 1071 C CA . GLU A 1 132 ? 9.503 -2.470 -43.109 1.00 75.44 132 GLU A CA 1
ATOM 1072 C C . GLU A 1 132 ? 8.602 -3.436 -43.897 1.00 75.44 132 GLU A C 1
ATOM 1074 O O . GLU A 1 132 ? 8.686 -3.489 -45.120 1.00 75.44 132 GLU A O 1
ATOM 1079 N N . ASN A 1 133 ? 7.733 -4.187 -43.211 1.00 64.38 133 ASN A N 1
ATOM 1080 C CA . ASN A 1 133 ? 6.792 -5.126 -43.831 1.00 64.38 133 ASN A CA 1
ATOM 1081 C C . ASN A 1 133 ? 5.370 -4.552 -44.000 1.00 64.38 133 ASN A C 1
ATOM 1083 O O . ASN A 1 133 ? 4.489 -5.256 -44.496 1.00 64.38 133 ASN A O 1
ATOM 1087 N N . PHE A 1 134 ? 5.124 -3.307 -43.578 1.00 64.25 134 PHE A N 1
ATOM 1088 C CA . PHE A 1 134 ? 3.845 -2.626 -43.771 1.00 64.25 134 PHE A CA 1
ATOM 1089 C C . PHE A 1 134 ? 3.858 -1.904 -45.119 1.00 64.25 134 PHE A C 1
ATOM 1091 O O . PHE A 1 134 ? 4.468 -0.846 -45.271 1.00 64.25 134 PHE A O 1
ATOM 1098 N N . ASP A 1 135 ? 3.167 -2.476 -46.102 1.00 62.62 135 ASP A N 1
ATOM 1099 C CA . ASP A 1 135 ? 3.042 -1.884 -47.432 1.00 62.62 135 ASP A CA 1
ATOM 1100 C C . ASP A 1 135 ? 1.984 -0.764 -47.425 1.00 62.62 135 ASP A C 1
ATOM 1102 O O . ASP A 1 135 ? 0.796 -0.978 -47.688 1.00 62.62 135 ASP A O 1
ATOM 1106 N N . MET A 1 136 ? 2.416 0.445 -47.051 1.00 59.25 136 MET A N 1
ATOM 1107 C CA . MET A 1 136 ? 1.566 1.640 -46.922 1.00 59.25 136 MET A CA 1
ATOM 1108 C C . MET A 1 136 ? 0.880 2.056 -48.235 1.00 59.25 136 MET A C 1
ATOM 1110 O O . MET A 1 136 ? -0.084 2.818 -48.189 1.00 59.25 136 MET A O 1
ATOM 1114 N N . GLU A 1 137 ? 1.334 1.562 -49.391 1.00 59.59 137 GLU A N 1
ATOM 1115 C CA . GLU A 1 137 ? 0.750 1.883 -50.701 1.00 59.59 137 GLU A CA 1
ATOM 1116 C C . GLU A 1 137 ? -0.534 1.090 -51.008 1.00 59.59 137 GLU A C 1
ATOM 1118 O O . GLU A 1 137 ? -1.274 1.454 -51.920 1.00 59.59 137 GLU A O 1
ATOM 1123 N N . THR A 1 138 ? -0.841 0.040 -50.236 1.00 59.38 138 THR A N 1
ATOM 1124 C CA . THR A 1 138 ? -2.015 -0.835 -50.457 1.00 59.38 138 THR A CA 1
ATOM 1125 C C . THR A 1 138 ? -3.172 -0.599 -49.484 1.00 59.38 138 THR A C 1
ATOM 1127 O O . THR A 1 138 ? -4.215 -1.248 -49.586 1.00 59.38 138 THR A O 1
ATOM 1130 N N . LEU A 1 139 ? -3.015 0.338 -48.544 1.00 59.28 139 LEU A N 1
ATOM 1131 C CA . LEU A 1 139 ? -4.075 0.745 -47.625 1.00 59.28 139 LEU A CA 1
ATOM 1132 C C . LEU A 1 139 ? -5.134 1.554 -48.387 1.00 59.28 139 LEU A C 1
ATOM 1134 O O . LEU A 1 139 ? -5.058 2.777 -48.475 1.00 59.28 139 LEU A O 1
ATOM 1138 N N . ASP A 1 140 ? -6.141 0.861 -48.921 1.00 67.62 140 ASP A N 1
ATOM 1139 C CA . ASP A 1 140 ? -7.372 1.485 -49.407 1.00 67.62 140 ASP A CA 1
ATOM 1140 C C . ASP A 1 140 ? -8.171 2.005 -48.205 1.00 67.62 140 ASP A C 1
ATOM 1142 O O . ASP A 1 140 ? -9.012 1.327 -47.604 1.00 67.62 140 ASP A O 1
ATOM 1146 N N . THR A 1 141 ? -7.846 3.233 -47.813 1.00 70.19 141 THR A N 1
ATOM 1147 C CA . THR A 1 141 ? -8.469 3.932 -46.691 1.00 70.19 141 THR A CA 1
ATOM 1148 C C . THR A 1 141 ? -9.978 4.088 -46.870 1.00 70.19 141 THR A C 1
ATOM 1150 O O . THR A 1 141 ? -10.693 4.151 -45.873 1.00 70.19 141 THR A O 1
ATOM 1153 N N . GLU A 1 142 ? -10.478 4.100 -48.110 1.00 70.81 142 GLU A N 1
ATOM 1154 C CA . GLU A 1 142 ? -11.903 4.244 -48.412 1.00 70.81 142 GLU A CA 1
ATOM 1155 C C . GLU A 1 142 ? -12.667 2.942 -48.117 1.00 70.81 142 GLU A C 1
ATOM 1157 O O . GLU A 1 142 ? -13.754 2.972 -47.534 1.00 70.81 142 GLU A O 1
ATOM 1162 N N . ALA A 1 143 ? -12.074 1.781 -48.418 1.00 72.00 143 ALA A N 1
ATOM 1163 C CA . ALA A 1 143 ? -12.630 0.480 -48.037 1.00 72.00 143 ALA A CA 1
ATOM 1164 C C . ALA A 1 143 ? -12.696 0.305 -46.508 1.00 72.00 143 ALA A C 1
ATOM 1166 O O . ALA A 1 143 ? -13.711 -0.153 -45.976 1.00 72.00 143 ALA A O 1
ATOM 1167 N N . ILE A 1 144 ? -11.649 0.731 -45.796 1.00 73.56 144 ILE A N 1
ATOM 1168 C CA . ILE A 1 144 ? -11.581 0.659 -44.328 1.00 73.56 144 ILE A CA 1
ATOM 1169 C C . ILE A 1 144 ? -12.621 1.586 -43.689 1.00 73.56 144 ILE A C 1
ATOM 1171 O O . ILE A 1 144 ? -13.333 1.184 -42.769 1.00 73.56 144 ILE A O 1
ATOM 1175 N N . GLU A 1 145 ? -12.758 2.816 -44.187 1.00 72.50 145 GLU A N 1
ATOM 1176 C CA . GLU A 1 145 ? -13.717 3.778 -43.642 1.00 72.50 145 GLU A CA 1
ATOM 1177 C C . GLU A 1 145 ? -15.172 3.328 -43.869 1.00 72.50 145 GLU A C 1
ATOM 1179 O O . GL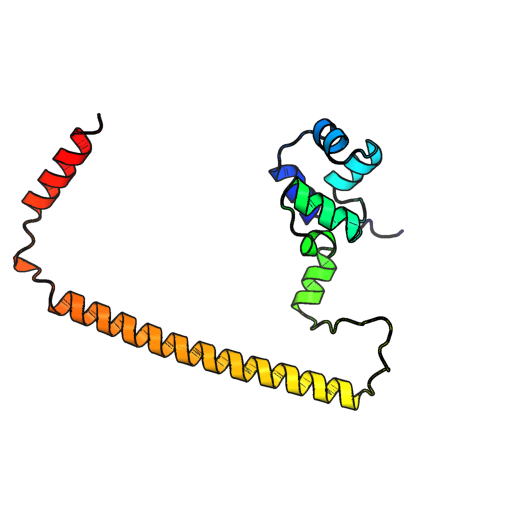U A 1 145 ? -16.015 3.450 -42.975 1.00 72.50 145 GLU A O 1
ATOM 1184 N N . ASN A 1 146 ? -15.464 2.734 -45.031 1.00 75.94 146 ASN A N 1
ATOM 1185 C CA . ASN A 1 146 ? -16.777 2.160 -45.324 1.00 75.94 146 ASN A CA 1
ATOM 1186 C C . ASN A 1 146 ? -17.099 0.950 -44.436 1.00 75.94 146 ASN A C 1
ATOM 1188 O O . ASN A 1 146 ? -18.237 0.822 -43.975 1.00 75.94 146 ASN A O 1
ATOM 1192 N N . GLN A 1 147 ? -16.110 0.102 -44.140 1.00 76.44 147 GLN A N 1
ATOM 1193 C CA . GLN A 1 147 ? -16.283 -1.029 -43.231 1.00 76.44 147 GLN A CA 1
ATOM 1194 C C . GLN A 1 147 ? -16.623 -0.555 -41.809 1.00 76.44 147 GLN A C 1
ATOM 1196 O O . GLN A 1 147 ? -17.643 -0.970 -41.256 1.00 76.44 147 GLN A O 1
ATOM 1201 N N . VAL A 1 148 ? -15.866 0.403 -41.268 1.00 77.50 148 VAL A N 1
ATOM 1202 C CA . VAL A 1 148 ? -16.110 0.974 -39.930 1.00 77.50 148 VAL A CA 1
ATOM 1203 C C . VAL A 1 148 ? -17.492 1.635 -39.837 1.00 77.50 148 VAL A C 1
ATOM 1205 O O . VAL A 1 148 ? -18.205 1.464 -38.848 1.00 77.50 148 VAL A O 1
ATOM 1208 N N . ARG A 1 149 ? -17.923 2.355 -40.882 1.00 76.25 149 ARG A N 1
ATOM 1209 C CA . ARG A 1 149 ? -19.270 2.953 -40.933 1.00 76.25 149 ARG A CA 1
ATOM 1210 C C . ARG A 1 149 ? -20.379 1.904 -40.983 1.00 76.25 149 ARG A C 1
ATOM 1212 O O . ARG A 1 149 ? -21.442 2.130 -40.411 1.00 76.25 149 ARG A O 1
ATOM 1219 N N . SER A 1 150 ? -20.163 0.785 -41.671 1.00 76.75 150 SER A N 1
ATOM 1220 C CA . SER A 1 150 ? -21.150 -0.299 -41.730 1.00 76.75 150 SER A CA 1
ATOM 1221 C C . SER A 1 150 ? -21.318 -1.002 -40.379 1.00 76.75 150 SER A C 1
ATOM 1223 O O . SER A 1 150 ? -22.445 -1.292 -39.985 1.00 76.75 150 SER A O 1
ATOM 1225 N N . GLU A 1 151 ? -20.225 -1.177 -39.634 1.00 75.38 151 GLU A N 1
ATOM 1226 C CA . GLU A 1 151 ? -20.225 -1.798 -38.307 1.00 75.38 151 GLU A CA 1
ATOM 1227 C C . GLU A 1 151 ? -20.912 -0.891 -37.270 1.00 75.38 151 GLU A C 1
ATOM 1229 O O . GLU A 1 151 ? -21.800 -1.347 -36.550 1.00 75.38 151 GLU A O 1
ATOM 1234 N N . LEU A 1 152 ? -20.633 0.418 -37.281 1.00 67.62 152 LEU A N 1
ATOM 1235 C CA . LEU A 1 152 ? -21.271 1.398 -36.385 1.00 67.62 152 LEU A CA 1
ATOM 1236 C C . LEU A 1 152 ? -22.789 1.541 -36.588 1.00 67.62 152 LEU A C 1
ATOM 1238 O O . LEU A 1 152 ? -23.512 1.857 -35.647 1.00 67.62 152 LEU A O 1
ATOM 1242 N N . ASN A 1 153 ? -23.279 1.309 -37.807 1.00 69.44 153 ASN A N 1
ATOM 1243 C CA . ASN A 1 153 ? -24.709 1.368 -38.12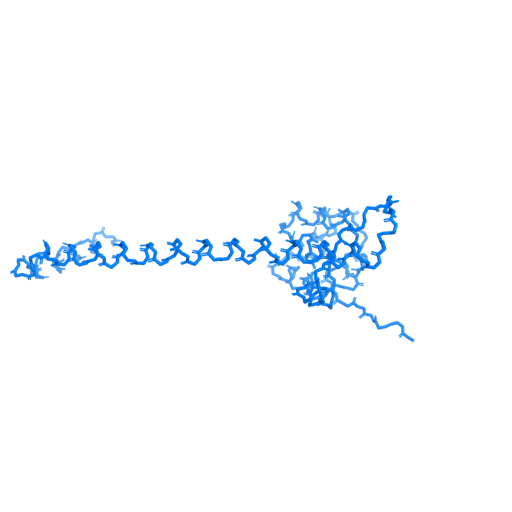2 1.00 69.44 153 ASN A CA 1
ATOM 1244 C C . ASN A 1 153 ? -25.436 0.034 -37.884 1.00 69.44 153 ASN A C 1
ATOM 1246 O O . ASN A 1 153 ? -26.655 -0.019 -38.025 1.00 69.44 153 ASN A O 1
ATOM 1250 N N . SER A 1 154 ? -24.709 -1.037 -37.549 1.00 61.44 154 SER A N 1
ATOM 1251 C CA . SER A 1 154 ? -25.285 -2.350 -37.223 1.00 61.44 154 SER A CA 1
ATOM 1252 C C . SER A 1 154 ? -25.589 -2.538 -35.728 1.00 61.44 154 SER A C 1
ATOM 1254 O O . SER A 1 154 ? -26.197 -3.537 -35.351 1.00 61.44 154 SER A O 1
ATOM 1256 N N . GLU A 1 155 ? -25.208 -1.566 -34.889 1.00 53.72 155 GLU A N 1
ATOM 1257 C CA . GLU A 1 155 ? -25.418 -1.559 -33.432 1.00 53.72 155 GLU A CA 1
ATOM 1258 C C . GLU A 1 155 ? -26.539 -0.597 -32.959 1.00 53.72 155 GLU A C 1
ATOM 1260 O O . GLU A 1 155 ? -26.683 -0.369 -31.756 1.00 53.72 155 GLU A O 1
ATOM 1265 N N . GLN A 1 156 ? -27.349 -0.046 -33.878 1.00 46.34 156 GLN A N 1
ATOM 1266 C CA . GLN A 1 156 ? -28.563 0.746 -33.586 1.00 46.34 156 GLN A CA 1
ATOM 1267 C C . GLN A 1 156 ? -29.837 0.003 -33.992 1.00 46.34 156 GLN A C 1
ATOM 1269 O O . GLN A 1 156 ? -30.824 0.094 -33.227 1.00 46.34 156 GLN A O 1
#

Radius of gyration: 27.97 Å; chains: 1; bounding box: 58×30×76 Å

Secondary structure (DSSP, 8-state):
-------HHHHHHHHHH---HHHHHHHHT--HHHHHHHHTT-S---HHHHHHHHHHH---HHHHHS-HHHHHHHTTS-PPP--TT-----HHHHHHHHHHHHHHHHHHHHHHHHHHHHHHHHHHHHHHHHHHT--GGG--HHHHHHHHHHHHTS--

=== Feature glossary ===
Each block in this record encodes a different view of the same protein. In brief:

Predicted aligned error. PAE(i, j) answers: if I align the predicted and true structures on residue i, how far off (in Å) do I expect residue j to be? A block-diagonal PAE matrix with low values on the blocks and high values off-diagonal is the signature of a multi-domain protein with confidently predicted domains but uncertain inter-domain orientation.

Contact-map, Ramachandran, and PAE plots. Plot images: a contact map (which residues are close in 3D, as an N×N binary image), a Ramachandran scatter (backbone torsion angles, revealing secondary-structure composition at a glance), and — for AlphaFold structures — a PAE heatmap (pairwise prediction confidence).

Backbone torsions (φ/ψ). φ (phi) and ψ (psi) are the two rotatable backbone dihedrals per residue: φ is the C(i-1)–N–Cα–C torsion, ψ is the N–Cα–C–N(i+1) torsion, both in degrees on (−180°, 180°]. α-helical residues cluster near (−60°, −45°); β-strand residues near (−120°, +130°). A Ramachandran plot is simply a scatter of (φ, ψ) for every residue.

Foldseek 3Di. A 3Di character summarizes, for each residue, the relative orientation of the Cα frame of its nearest spatial neighbor. Because it encodes fold topology rather than chemistry, 3Di alignments detect remote structural similarity that sequence alignment misses.

Radius of gyration, Cα contacts, bounding box. Three whole-structure scalars: the radius of gyration (RMS distance of Cα from centroid, in Å), the count of Cα–Cα contacts (pairs closer than 8 Å and separated by more than four residues in sequence — i.e. tertiary, not local, contacts), and the bounding-box dimensions. Together they distinguish compact globular folds from extended fibres or disordered chains.

Sequence. Sequence gives the chain of amino acids in standard one-letter code (A=alanine, C=cysteine, …, Y=tyrosine), read N→C. It is the only feature that is directly encoded by the gene; all structural features are derived from the folded form of this sequence.

mmCIF coordinates. Atomic coordinates in PDBx/mmCIF format — the same representation the Protein Data Bank distributes. Each line of the _atom_site loop places one backbone atom in Cartesian space (units: ångströms, origin: arbitrary).

Secondary structure (3-state, P-SEA). Three-state secondary structure (P-SEA) collapses the eight DSSP classes into helix (a), strand (b), and coil (c). P-SEA assigns these from Cα geometry alone — distances and angles — without requiring backbone oxygens, so it works on any Cα trace.

InterPro / GO / CATH / organism. Functional annotations link the protein to curated databases. InterPro entries identify conserved domains and families by matching the sequence against member-database signatures (Pfam, PROSITE, CDD, …). Gene Ontology (GO) terms describe molecular function, bio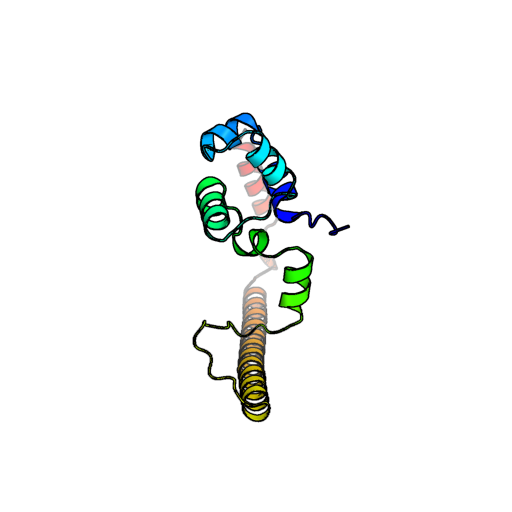logical process, and cellular component in a controlled vocabulary. CATH places the structure in a hierarchical fold classification (Class/Architecture/Topology/Homologous-superfamily). The organism is the source species.

B-factor. B-factor (Debye–Waller factor) reflects atomic displacement in the crystal lattice. It is an experimental observable (units Å²), not a prediction; low values mean the atom is pinned down, high values mean it moves or is heterogeneous across the crystal.

Rendered structure images. Structure images are PyMOL renders from six orthogonal camera directions. Cartoon representation draws helices as coils and strands as arrows; sticks shows the backbone as bonds; surface shows the solvent-excluded envelope. Rainbow coloring maps sequence position to hue (blue→red, N→C); chain coloring assigns a distinct color per polypeptide.

Solvent-accessible surface area. Solvent-accessible surface area (SASA) is the area in Å² traced out by the centre of a 1.4 Å probe sphere (a water molecule) rolled over the protein's van der Waals surface (Shrake–Rupley / Lee–Richards construction). Buried residues have near-zero SASA; fully exposed residues can exceed 200 Å². The total SASA scales roughly with the number of surface residues.

Secondary structure (8-state, DSSP). The SS8 string is DSSP's per-residue secondary-structure call. α-helix (H) means an i→i+4 H-bond ladder; β-strand (E) means the residue participates in a β-sheet; 3₁₀ (G) and π (I) are tighter and wider helices; T/S are turns/bends; '-' is loop.

pLDDT. For AlphaFold models, the B-factor field carries pLDDT — the model's own estimate of local accuracy on a 0–100 scale. Regions with pLDDT<50 should be treated as essentially unmodeled; they often correspond to intrinsically disordered segments.

Nearest PDB structures. Nearest PDB neighbors are the top structural matches found by Foldseek when searching this structure against the entire Protein Data Bank. Each hit reports a TM-score (0 to 1; >0.5 almost always implies the same fold) and an E-value. These are *structural* homologs — they may share no detectable sequence similarity.